Protein AF-0000000080207938 (afdb_homodimer)

pLDDT: mean 85.17, std 21.65, range [28.2, 98.81]

Organism: Vibrio parahaemolyticus (NCBI:txid670)

Nearest PDB structures (foldseek):
  7ymi-assembly1_Z  TM=8.220E-01  e=2.051E+00  Acaryochloris marina MBIC11017
  6snr-assembly1_A  TM=8.581E-01  e=3.992E+00  Staphylococcus aureus
  6s1k-assembly1_F  TM=7.436E-01  e=6.362E+00  Escherichia coli str. K-12 substr. MG1655star
  7ymi-assembly1_Z  TM=8.217E-01  e=2.051E+00  Acaryochloris marina MBIC11017
  6snr-assembly1_A  TM=8.583E-01  e=3.992E+00  Staphylococcus aureus

Structure (mmCIF, N/CA/C/O backbone):
data_AF-0000000080207938-model_v1
#
loop_
_entity.id
_entity.type
_entity.pdbx_description
1 polymer 'Uncharacterized protein'
#
loop_
_atom_site.group_PDB
_atom_site.id
_atom_site.type_symbol
_atom_site.label_atom_id
_atom_site.label_alt_id
_atom_site.label_comp_id
_atom_site.label_asym_id
_atom_site.label_entity_id
_atom_site.label_seq_id
_atom_site.pdbx_PDB_ins_code
_atom_site.Cartn_x
_atom_site.Cartn_y
_atom_site.Cartn_z
_atom_site.occupancy
_atom_site.B_iso_or_equiv
_atom_site.auth_seq_id
_atom_site.auth_comp_id
_atom_site.auth_asym_id
_atom_site.auth_atom_id
_atom_site.pdbx_PDB_model_num
ATOM 1 N N . MET A 1 1 ? -5.258 22 15.805 1 35.03 1 MET A N 1
ATOM 2 C CA . MET A 1 1 ? -3.904 21.719 15.328 1 35.03 1 MET A CA 1
ATOM 3 C C . MET A 1 1 ? -3.9 20.562 14.336 1 35.03 1 MET A C 1
ATOM 5 O O . MET A 1 1 ? -3.977 19.406 14.734 1 35.03 1 MET A O 1
ATOM 9 N N . PRO A 1 2 ? -4.734 20.422 13.102 1 45.97 2 PRO A N 1
ATOM 10 C CA . PRO A 1 2 ? -5.344 19.547 12.102 1 45.97 2 PRO A CA 1
ATOM 11 C C . PRO A 1 2 ? -4.359 18.516 11.547 1 45.97 2 PRO A C 1
ATOM 13 O O . PRO A 1 2 ? -4.734 17.375 11.297 1 45.97 2 PRO A O 1
ATOM 16 N N . ASP A 1 3 ? -2.953 18.953 11.375 1 53.31 3 ASP A N 1
ATOM 17 C CA . ASP A 1 3 ? -1.863 18.156 10.805 1 53.31 3 ASP A CA 1
ATOM 18 C C . ASP A 1 3 ? -1.517 16.969 11.703 1 53.31 3 ASP A C 1
ATOM 20 O O . ASP A 1 3 ? -1.157 15.898 11.219 1 53.31 3 ASP A O 1
ATOM 24 N N . SER A 1 4 ? -1.806 17.188 13.039 1 62.53 4 SER A N 1
ATOM 25 C CA . SER A 1 4 ? -1.464 16.172 14.023 1 62.53 4 SER A CA 1
ATOM 26 C C . SER A 1 4 ? -2.328 14.922 13.844 1 62.53 4 SER A C 1
ATOM 28 O O . SER A 1 4 ? -1.842 13.797 13.969 1 62.53 4 SER A O 1
ATOM 30 N N . ASN A 1 5 ? -3.439 15.227 13.188 1 82.25 5 ASN A N 1
ATOM 31 C CA . ASN A 1 5 ? -4.355 14.094 13.055 1 82.25 5 ASN A CA 1
ATOM 32 C C . ASN A 1 5 ? -4.008 13.234 11.844 1 82.25 5 ASN A C 1
ATOM 34 O O . ASN A 1 5 ? -4.031 12 11.93 1 82.25 5 ASN A O 1
ATOM 38 N N . LEU A 1 6 ? -3.504 13.961 10.852 1 87.44 6 LEU A N 1
ATOM 39 C CA . LEU A 1 6 ? -3.133 13.227 9.656 1 87.44 6 LEU A CA 1
ATOM 40 C C . LEU A 1 6 ? -1.903 12.359 9.906 1 87.44 6 LEU A C 1
ATOM 42 O O . LEU A 1 6 ? -1.871 11.188 9.516 1 87.44 6 LEU A O 1
ATOM 46 N N . ASN A 1 7 ? -1.016 12.906 10.633 1 88.25 7 ASN A N 1
ATOM 47 C CA . ASN A 1 7 ? 0.188 12.164 10.992 1 88.25 7 ASN A CA 1
ATOM 48 C C . ASN A 1 7 ? -0.146 10.914 11.805 1 88.25 7 ASN A C 1
ATOM 50 O O . ASN A 1 7 ? 0.381 9.828 11.531 1 88.25 7 ASN A O 1
ATOM 54 N N . ALA A 1 8 ? -0.951 11.141 12.734 1 90.12 8 ALA A N 1
ATOM 55 C CA . ALA A 1 8 ? -1.33 10.016 13.586 1 90.12 8 ALA A CA 1
ATOM 56 C C . ALA A 1 8 ? -2.059 8.938 12.789 1 90.12 8 ALA A C 1
ATOM 58 O O . ALA A 1 8 ? -1.83 7.746 12.992 1 90.12 8 ALA A O 1
ATOM 59 N N . GLU A 1 9 ? -2.871 9.305 11.898 1 93.62 9 GLU A N 1
ATOM 60 C CA . GLU A 1 9 ? -3.627 8.359 11.086 1 93.62 9 GLU A CA 1
ATOM 61 C C . GLU A 1 9 ? -2.705 7.578 10.156 1 93.62 9 GLU A C 1
ATOM 63 O O . GLU A 1 9 ? -2.9 6.379 9.945 1 93.62 9 GLU A O 1
ATOM 68 N N . ILE A 1 10 ? -1.757 8.305 9.656 1 94.81 10 ILE A N 1
ATOM 69 C CA . ILE A 1 10 ? -0.816 7.625 8.766 1 94.81 10 ILE A CA 1
ATOM 70 C C . ILE A 1 10 ? 0.038 6.648 9.57 1 94.81 10 ILE A C 1
ATOM 72 O O . ILE A 1 10 ? 0.333 5.547 9.109 1 94.81 10 ILE A O 1
ATOM 76 N N . ARG A 1 11 ? 0.378 7.004 10.727 1 95.12 11 ARG A N 1
ATOM 77 C CA . ARG A 1 11 ? 1.142 6.105 11.586 1 95.12 11 ARG A CA 1
ATOM 78 C C . ARG A 1 11 ? 0.333 4.855 11.922 1 95.12 11 ARG A C 1
ATOM 80 O O . ARG A 1 11 ? 0.87 3.746 11.938 1 95.12 11 ARG A O 1
ATOM 87 N N . LEU A 1 12 ? -0.908 5.027 12.164 1 96.5 12 LEU A N 1
ATOM 88 C CA . LEU A 1 12 ? -1.774 3.885 12.445 1 96.5 12 LEU A CA 1
ATOM 89 C C . LEU A 1 12 ? -1.899 2.988 11.219 1 96.5 12 LEU A C 1
ATOM 91 O O . LEU A 1 12 ? -1.928 1.761 11.344 1 96.5 12 LEU A O 1
ATOM 95 N N . LEU A 1 13 ? -2.018 3.596 10.078 1 97.69 13 LEU A N 1
ATOM 96 C CA . LEU A 1 13 ? -2.096 2.822 8.844 1 97.69 13 LEU A CA 1
ATOM 97 C C . LEU A 1 13 ? -0.843 1.975 8.648 1 97.69 13 LEU A C 1
ATOM 99 O O . LEU A 1 13 ? -0.929 0.817 8.234 1 97.69 13 LEU A O 1
ATOM 103 N N . ILE A 1 14 ? 0.317 2.525 8.992 1 97.94 14 ILE A N 1
ATOM 104 C CA . ILE A 1 14 ? 1.581 1.81 8.859 1 97.94 14 ILE A CA 1
ATOM 105 C C . ILE A 1 14 ? 1.586 0.597 9.789 1 97.94 14 ILE A C 1
ATOM 107 O O . ILE A 1 14 ? 2.041 -0.483 9.406 1 97.94 14 ILE A O 1
ATOM 111 N N . VAL A 1 15 ? 1.103 0.748 10.938 1 98.06 15 VAL A N 1
ATOM 112 C CA . VAL A 1 15 ? 1.013 -0.363 11.883 1 98.06 15 VAL A CA 1
ATOM 113 C C . VAL A 1 15 ? 0.092 -1.443 11.32 1 98.06 15 VAL A C 1
ATOM 115 O O . VAL A 1 15 ? 0.42 -2.633 11.359 1 98.06 15 VAL A O 1
ATOM 118 N N . GLU A 1 16 ? -1.031 -1.052 10.797 1 98.31 16 GLU A N 1
ATOM 119 C CA . GLU A 1 16 ? -1.969 -1.988 10.188 1 98.31 16 GLU A CA 1
ATOM 120 C C . GLU A 1 16 ? -1.32 -2.738 9.023 1 98.31 16 GLU A C 1
ATOM 122 O O . GLU A 1 16 ? -1.509 -3.947 8.875 1 98.31 16 GLU A O 1
ATOM 127 N N . MET A 1 17 ? -0.606 -2.021 8.219 1 98.56 17 MET A N 1
ATOM 128 C CA . MET A 1 17 ? 0.1 -2.633 7.094 1 98.56 17 MET A CA 1
ATOM 129 C C . MET A 1 17 ? 1.082 -3.693 7.582 1 98.56 17 MET A C 1
ATOM 131 O O . MET A 1 17 ? 1.176 -4.773 7 1 98.56 17 MET A O 1
ATOM 135 N N . ASN A 1 18 ? 1.814 -3.428 8.617 1 98.25 18 ASN A N 1
ATOM 136 C CA . ASN A 1 18 ? 2.752 -4.395 9.18 1 98.25 18 ASN A CA 1
ATOM 137 C C . ASN A 1 18 ? 2.033 -5.641 9.688 1 98.25 18 ASN A C 1
ATOM 139 O O . ASN A 1 18 ? 2.494 -6.762 9.469 1 98.25 18 ASN A O 1
ATOM 143 N N . ASP A 1 19 ? 0.982 -5.398 10.367 1 98.31 19 ASP A N 1
ATOM 144 C CA . ASP A 1 19 ? 0.205 -6.523 10.883 1 98.31 19 ASP A CA 1
ATOM 145 C C . ASP A 1 19 ? -0.319 -7.395 9.742 1 98.31 19 ASP A C 1
ATOM 147 O O . ASP A 1 19 ? -0.322 -8.625 9.844 1 98.31 19 ASP A O 1
ATOM 151 N N . GLU A 1 20 ? -0.783 -6.754 8.688 1 98.62 20 GLU A N 1
ATOM 152 C CA . GLU A 1 20 ? -1.307 -7.496 7.543 1 98.62 20 GLU A CA 1
ATOM 153 C C . GLU A 1 20 ? -0.212 -8.312 6.871 1 98.62 20 GLU A C 1
ATOM 155 O O . GLU A 1 20 ? -0.453 -9.445 6.438 1 98.62 20 GLU A O 1
ATOM 160 N N . VAL A 1 21 ? 0.954 -7.754 6.809 1 98.62 21 VAL A N 1
ATOM 161 C CA . VAL A 1 21 ? 2.074 -8.477 6.215 1 98.62 21 VAL A CA 1
ATOM 162 C C . VAL A 1 21 ? 2.326 -9.766 6.988 1 98.62 21 VAL A C 1
ATOM 164 O O . VAL A 1 21 ? 2.488 -10.836 6.395 1 98.62 21 VAL A O 1
ATOM 167 N N . GLU A 1 22 ? 2.324 -9.719 8.266 1 98.38 22 GLU A N 1
ATOM 168 C CA . GLU A 1 22 ? 2.537 -10.906 9.086 1 98.38 22 GLU A CA 1
ATOM 169 C C . GLU A 1 22 ? 1.42 -11.922 8.891 1 98.38 22 GLU A C 1
ATOM 171 O O . GLU A 1 22 ? 1.677 -13.125 8.797 1 98.38 22 GLU A O 1
ATOM 176 N N . HIS A 1 23 ? 0.234 -11.406 8.82 1 98.56 23 HIS A N 1
ATOM 177 C CA . HIS A 1 23 ? -0.912 -12.273 8.586 1 98.56 23 HIS A CA 1
ATOM 178 C C . HIS A 1 23 ? -0.798 -12.984 7.246 1 98.56 23 HIS A C 1
ATOM 180 O O . HIS A 1 23 ? -1.042 -14.195 7.156 1 98.56 23 HIS A O 1
ATOM 186 N N . LEU A 1 24 ? -0.353 -12.312 6.258 1 98.56 24 LEU A N 1
ATOM 187 C CA . LEU A 1 24 ? -0.265 -12.867 4.91 1 98.56 24 LEU A CA 1
ATOM 188 C C . LEU A 1 24 ? 0.883 -13.859 4.805 1 98.56 24 LEU A C 1
ATOM 190 O O . LEU A 1 24 ? 0.785 -14.852 4.074 1 98.56 24 LEU A O 1
ATOM 194 N N . LYS A 1 25 ? 1.94 -13.609 5.492 1 98.38 25 LYS A N 1
ATOM 195 C CA . LYS A 1 25 ? 3.023 -14.594 5.547 1 98.38 25 LYS A CA 1
ATOM 196 C C . LYS A 1 25 ? 2.535 -15.922 6.109 1 98.38 25 LYS A C 1
ATOM 198 O O . LYS A 1 25 ? 2.869 -16.984 5.582 1 98.38 25 LYS A O 1
ATOM 203 N N . ASP A 1 26 ? 1.762 -15.82 7.133 1 98.25 26 ASP A N 1
ATOM 204 C CA . ASP A 1 26 ? 1.188 -17.016 7.742 1 98.25 26 ASP A CA 1
ATOM 205 C C . ASP A 1 26 ? 0.272 -17.75 6.762 1 98.25 26 ASP A C 1
ATOM 207 O O . ASP A 1 26 ? 0.313 -18.984 6.66 1 98.25 26 ASP A O 1
ATOM 211 N N . ARG A 1 27 ? -0.481 -16.984 6.043 1 97.88 27 ARG A N 1
ATOM 212 C CA . ARG A 1 27 ? -1.398 -17.578 5.074 1 97.88 27 ARG A CA 1
ATOM 213 C C . ARG A 1 27 ? -0.637 -18.25 3.938 1 97.88 27 ARG A C 1
ATOM 215 O O . ARG A 1 27 ? -1.032 -19.312 3.465 1 97.88 27 ARG A O 1
ATOM 222 N N . ALA A 1 28 ? 0.392 -17.641 3.525 1 97.81 28 ALA A N 1
ATOM 223 C CA . ALA A 1 28 ? 1.209 -18.203 2.453 1 97.81 28 ALA A CA 1
ATOM 224 C C . ALA A 1 28 ? 1.778 -19.562 2.854 1 97.81 28 ALA A C 1
ATOM 226 O O . ALA A 1 28 ? 1.895 -20.469 2.021 1 97.81 28 ALA A O 1
ATOM 227 N N . LEU A 1 29 ? 2.121 -19.719 4.105 1 97.81 29 LEU A N 1
ATOM 228 C CA . LEU A 1 29 ? 2.656 -20.969 4.629 1 97.81 29 LEU A CA 1
ATOM 229 C C . LEU A 1 29 ? 1.565 -22.031 4.711 1 97.81 29 LEU A C 1
ATOM 231 O O . LEU A 1 29 ? 1.815 -23.203 4.434 1 97.81 29 LEU A O 1
ATOM 235 N N . LYS A 1 30 ? 0.416 -21.656 5.043 1 97.69 30 LYS A N 1
ATOM 236 C CA . LYS A 1 30 ? -0.697 -22.578 5.273 1 97.69 30 LYS A CA 1
ATOM 237 C C . LYS A 1 30 ? -1.361 -22.969 3.959 1 97.69 30 LYS A C 1
ATOM 239 O O . LYS A 1 30 ? -2.012 -24.016 3.877 1 97.69 30 LYS A O 1
ATOM 244 N N . GLU A 1 31 ? -1.273 -22.078 2.918 1 97.56 31 GLU A N 1
ATOM 245 C CA . GLU A 1 31 ? -1.869 -22.328 1.608 1 97.56 31 GLU A CA 1
ATOM 246 C C . GLU A 1 31 ? -0.841 -22.156 0.493 1 97.56 31 GLU A C 1
ATOM 248 O O . GLU A 1 31 ? -0.935 -21.219 -0.308 1 97.56 31 GLU A O 1
ATOM 253 N N . PRO A 1 32 ? -0.002 -23.156 0.287 1 96.31 32 PRO A N 1
ATOM 254 C CA . PRO A 1 32 ? 1.123 -23.031 -0.642 1 96.31 32 PRO A CA 1
ATOM 255 C C . PRO A 1 32 ? 0.674 -22.828 -2.088 1 96.31 32 PRO A C 1
ATOM 257 O O . PRO A 1 32 ? 1.379 -22.203 -2.877 1 96.31 32 PRO A O 1
ATOM 260 N N . GLU A 1 33 ? -0.472 -23.359 -2.451 1 96.12 33 GLU A N 1
ATOM 261 C CA . GLU A 1 33 ? -0.965 -23.219 -3.818 1 96.12 33 GLU A CA 1
ATOM 262 C C . GLU A 1 33 ? -1.304 -21.766 -4.145 1 96.12 33 GLU A C 1
ATOM 264 O O . GLU A 1 33 ? -1.406 -21.406 -5.312 1 96.12 33 GLU A O 1
ATOM 269 N N . LYS A 1 34 ? -1.408 -20.922 -3.059 1 97 34 LYS A N 1
ATOM 270 C CA . LYS A 1 34 ? -1.725 -19.516 -3.248 1 97 34 LYS A CA 1
ATOM 271 C C . LYS A 1 34 ? -0.552 -18.625 -2.836 1 97 34 LYS A C 1
ATOM 273 O O . LYS A 1 34 ? -0.695 -17.406 -2.73 1 97 34 LYS A O 1
ATOM 278 N N . SER A 1 35 ? 0.508 -19.219 -2.631 1 97.31 35 SER A N 1
ATOM 279 C CA . SER A 1 35 ? 1.65 -18.531 -2.047 1 97.31 35 SER A CA 1
ATOM 280 C C . SER A 1 35 ? 2.137 -17.406 -2.957 1 97.31 35 SER A C 1
ATOM 282 O O . SER A 1 35 ? 2.518 -16.328 -2.482 1 97.31 35 SER A O 1
ATOM 284 N N . GLU A 1 36 ? 2.084 -17.609 -4.223 1 97.12 36 GLU A N 1
ATOM 285 C CA . GLU A 1 36 ? 2.521 -16.578 -5.156 1 97.12 36 GLU A CA 1
ATOM 286 C C . GLU A 1 36 ? 1.653 -15.328 -5.043 1 97.12 36 GLU A C 1
ATOM 288 O O . GLU A 1 36 ? 2.164 -14.203 -5.066 1 97.12 36 GLU A O 1
ATOM 293 N N . HIS A 1 37 ? 0.391 -15.539 -4.855 1 98.31 37 HIS A N 1
ATOM 294 C CA . HIS A 1 37 ? -0.533 -14.43 -4.684 1 98.31 37 HIS A CA 1
ATOM 295 C C . HIS A 1 37 ? -0.249 -13.672 -3.389 1 98.31 37 HIS A C 1
ATOM 297 O O . HIS A 1 37 ? -0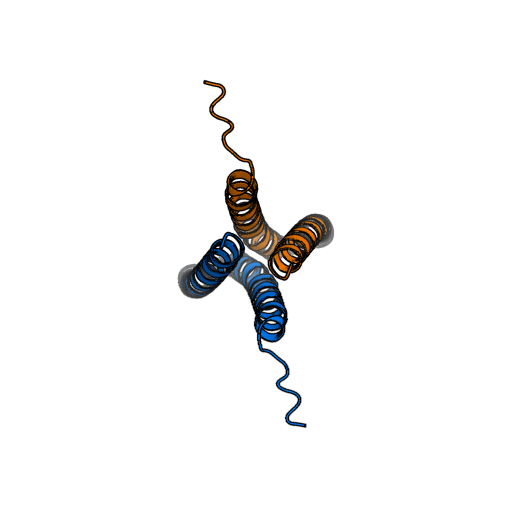.143 -12.438 -3.395 1 98.31 37 HIS A O 1
ATOM 303 N N . TYR A 1 38 ? -0.071 -14.359 -2.344 1 98.44 38 TYR A N 1
ATOM 304 C CA . TYR A 1 38 ? 0.174 -13.734 -1.05 1 98.44 38 TYR A CA 1
ATOM 305 C C . TYR A 1 38 ? 1.5 -12.984 -1.051 1 98.44 38 TYR A C 1
ATOM 307 O O . TYR A 1 38 ? 1.598 -11.883 -0.499 1 98.44 38 TYR A O 1
ATOM 315 N N . ASN A 1 39 ? 2.463 -13.594 -1.688 1 98.19 39 ASN A N 1
ATOM 316 C CA . ASN A 1 39 ? 3.766 -12.945 -1.767 1 98.19 39 ASN A CA 1
ATOM 317 C C . ASN A 1 39 ? 3.701 -11.648 -2.572 1 98.19 39 ASN A C 1
ATOM 319 O O . ASN A 1 39 ? 4.34 -10.656 -2.217 1 98.19 39 ASN A O 1
ATOM 323 N N . GLY A 1 40 ? 2.957 -11.672 -3.646 1 98.5 40 GLY A N 1
ATOM 324 C CA . GLY A 1 40 ? 2.707 -10.43 -4.359 1 98.5 40 GLY A CA 1
ATOM 325 C C . GLY A 1 40 ? 2.035 -9.375 -3.5 1 98.5 40 GLY A C 1
ATOM 326 O O . GLY A 1 40 ? 2.48 -8.227 -3.457 1 98.5 40 GLY A O 1
ATOM 327 N N . TYR A 1 41 ? 1.02 -9.781 -2.787 1 98.75 41 TYR A N 1
ATOM 328 C CA . TYR A 1 41 ? 0.274 -8.891 -1.909 1 98.75 41 TYR A CA 1
ATOM 329 C C . TYR A 1 41 ? 1.191 -8.25 -0.873 1 98.75 41 TYR A C 1
ATOM 331 O O . TYR A 1 41 ? 1.17 -7.031 -0.68 1 98.75 41 TYR A O 1
ATOM 339 N N . ILE A 1 42 ? 2.014 -9.055 -0.309 1 98.75 42 ILE A N 1
ATOM 340 C CA . ILE A 1 42 ? 2.992 -8.617 0.681 1 98.75 42 ILE A CA 1
ATOM 341 C C . ILE A 1 42 ? 3.943 -7.602 0.051 1 98.75 42 ILE A C 1
ATOM 343 O O . ILE A 1 42 ? 4.262 -6.578 0.66 1 98.75 42 ILE A O 1
ATOM 347 N N . GLY A 1 43 ? 4.363 -7.941 -1.158 1 98.44 43 GLY A N 1
ATOM 348 C CA . GLY A 1 43 ? 5.242 -7.023 -1.865 1 98.44 43 GLY A CA 1
ATOM 349 C C . GLY A 1 43 ? 4.641 -5.648 -2.062 1 98.44 43 GLY A C 1
ATOM 350 O O . GLY A 1 43 ? 5.297 -4.633 -1.812 1 98.44 43 GLY A O 1
ATOM 351 N N . GLY A 1 44 ? 3.391 -5.609 -2.479 1 98.44 44 GLY A N 1
ATOM 352 C CA . GLY A 1 44 ? 2.707 -4.34 -2.66 1 98.44 44 GLY A CA 1
ATOM 353 C C . GLY A 1 44 ? 2.566 -3.549 -1.375 1 98.44 44 GLY A C 1
ATOM 354 O O . GLY A 1 44 ? 2.834 -2.346 -1.347 1 98.44 44 GLY A O 1
ATOM 355 N N . ILE A 1 45 ? 2.221 -4.211 -0.337 1 98.62 45 ILE A N 1
ATOM 356 C CA . ILE A 1 45 ? 2.047 -3.557 0.955 1 98.62 45 ILE A CA 1
ATOM 357 C C . ILE A 1 45 ? 3.391 -3.023 1.449 1 98.62 45 ILE A C 1
ATOM 359 O O . ILE A 1 45 ? 3.49 -1.868 1.87 1 98.62 45 ILE A O 1
ATOM 363 N N . THR A 1 46 ? 4.449 -3.803 1.359 1 98.56 46 THR A N 1
ATOM 364 C CA . THR A 1 46 ? 5.754 -3.469 1.915 1 98.56 46 THR A CA 1
ATOM 365 C C . THR A 1 46 ? 6.359 -2.271 1.187 1 98.56 46 THR A C 1
ATOM 367 O O . THR A 1 46 ? 6.941 -1.385 1.815 1 98.56 46 THR A O 1
ATOM 370 N N . GLU A 1 47 ? 6.23 -2.266 -0.063 1 98.25 47 GLU A N 1
ATOM 371 C CA . GLU A 1 47 ? 6.777 -1.169 -0.858 1 98.25 47 GLU A CA 1
ATOM 372 C C . GLU A 1 47 ? 6.195 0.172 -0.418 1 98.25 47 GLU A C 1
ATOM 374 O O . GLU A 1 47 ? 6.938 1.121 -0.158 1 98.25 47 GLU A O 1
ATOM 379 N N . TYR A 1 48 ? 4.949 0.187 -0.24 1 98.31 48 TYR A N 1
ATOM 380 C CA . TYR A 1 48 ? 4.348 1.495 -0.006 1 98.31 48 TYR A CA 1
ATOM 381 C C . TYR A 1 48 ? 4.301 1.815 1.482 1 98.31 48 TYR A C 1
ATOM 383 O O . TYR A 1 48 ? 4.195 2.982 1.87 1 98.31 48 TYR A O 1
ATOM 391 N N . ARG A 1 49 ? 4.352 0.794 2.342 1 98.25 49 ARG A N 1
ATOM 392 C CA . ARG A 1 49 ? 4.598 1.045 3.76 1 98.25 49 ARG A CA 1
ATOM 393 C C . ARG A 1 49 ? 5.91 1.796 3.963 1 98.25 49 ARG A C 1
ATOM 395 O O . ARG A 1 49 ? 5.957 2.781 4.703 1 98.25 49 ARG A O 1
ATOM 402 N N . THR A 1 50 ? 6.961 1.345 3.262 1 98.06 50 THR A N 1
ATOM 403 C CA . THR A 1 50 ? 8.281 1.947 3.355 1 98.06 50 TH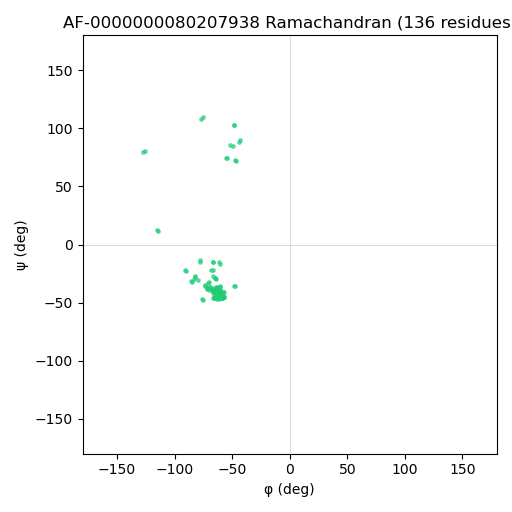R A CA 1
ATOM 404 C C . THR A 1 50 ? 8.258 3.395 2.871 1 98.06 50 THR A C 1
ATOM 406 O O . THR A 1 50 ? 8.852 4.273 3.494 1 98.06 50 THR A O 1
ATOM 409 N N . LYS A 1 51 ? 7.555 3.633 1.805 1 97.31 51 LYS A N 1
ATOM 410 C CA . LYS A 1 51 ? 7.465 4.988 1.269 1 97.31 51 LYS A CA 1
ATOM 411 C C . LYS A 1 51 ? 6.723 5.91 2.229 1 97.31 51 LYS A C 1
ATOM 413 O O . LYS A 1 51 ? 7.102 7.07 2.402 1 97.31 51 LYS A O 1
ATOM 418 N N . LEU A 1 52 ? 5.652 5.371 2.842 1 97 52 LEU A N 1
ATOM 419 C CA . LEU A 1 52 ? 4.918 6.152 3.832 1 97 52 LEU A CA 1
ATOM 420 C C . LEU A 1 52 ? 5.809 6.5 5.02 1 97 52 LEU A C 1
ATOM 422 O O . LEU A 1 52 ? 5.777 7.625 5.52 1 97 52 LEU A O 1
ATOM 426 N N . GLU A 1 53 ? 6.617 5.562 5.48 1 96.12 53 GLU A N 1
ATOM 427 C CA . GLU A 1 53 ? 7.539 5.789 6.586 1 96.12 53 GLU A CA 1
ATOM 428 C C . GLU A 1 53 ? 8.547 6.887 6.254 1 96.12 53 GLU A C 1
ATOM 430 O O . GLU A 1 53 ? 8.844 7.734 7.098 1 96.12 53 GLU A O 1
ATOM 435 N N . LEU A 1 54 ? 9.023 6.828 5.059 1 94.94 54 LEU A N 1
ATOM 436 C CA . LEU A 1 54 ? 9.984 7.828 4.613 1 94.94 54 LEU A CA 1
ATOM 437 C C . LEU A 1 54 ? 9.352 9.219 4.57 1 94.94 54 LEU A C 1
ATOM 439 O O . LEU A 1 54 ? 9.984 10.203 4.949 1 94.94 54 LEU A O 1
ATOM 443 N N . ILE A 1 55 ? 8.141 9.305 4.145 1 93.62 55 ILE A N 1
ATOM 444 C CA . ILE A 1 55 ? 7.414 10.57 4.074 1 93.62 55 ILE A CA 1
ATOM 445 C C . ILE A 1 55 ? 7.254 11.156 5.477 1 93.62 55 ILE A C 1
ATOM 447 O O . ILE A 1 55 ? 7.465 12.352 5.688 1 93.62 55 ILE A O 1
ATOM 451 N N . LEU A 1 56 ? 6.891 10.383 6.426 1 91.5 56 LEU A N 1
ATOM 452 C CA . LEU A 1 56 ? 6.699 10.836 7.801 1 91.5 56 LEU A CA 1
ATOM 453 C C . LEU A 1 56 ? 8.016 11.312 8.398 1 91.5 56 LEU A C 1
ATOM 455 O O . LEU A 1 56 ? 8.039 12.297 9.148 1 91.5 56 LEU A O 1
ATOM 459 N N . GLU A 1 57 ? 9.055 10.562 8.156 1 89.69 57 GLU A N 1
ATOM 460 C CA . GLU A 1 57 ? 10.375 10.93 8.656 1 89.69 57 GLU A CA 1
ATOM 461 C C . GLU A 1 57 ? 10.797 12.312 8.156 1 89.69 57 GLU A C 1
ATOM 463 O O . GLU A 1 57 ? 11.367 13.102 8.906 1 89.69 57 GLU A O 1
ATOM 468 N N . LYS A 1 58 ? 10.508 12.547 6.957 1 85.12 58 LYS A N 1
ATOM 469 C CA . LYS A 1 58 ? 10.852 13.828 6.348 1 85.12 58 LYS A CA 1
ATOM 470 C C . LYS A 1 58 ? 9.984 14.953 6.91 1 85.12 58 LYS A C 1
ATOM 472 O O . LYS A 1 58 ? 10.438 16.094 7.02 1 85.12 58 LYS A O 1
ATOM 477 N N . SER A 1 59 ? 8.758 14.641 7.25 1 78.19 59 SER A N 1
ATOM 478 C CA . SER A 1 59 ? 7.832 15.641 7.762 1 78.19 59 SER A CA 1
ATOM 479 C C . SER A 1 59 ? 8.148 16 9.211 1 78.19 59 SER A C 1
ATOM 481 O O . SER A 1 59 ? 7.895 17.125 9.648 1 78.19 59 SER A O 1
ATOM 483 N N . GLY A 1 60 ? 8.352 14.992 10.031 1 66.75 60 GLY A N 1
ATOM 484 C CA . GLY A 1 60 ? 8.742 15.25 11.414 1 66.75 60 GLY A CA 1
ATOM 485 C C . GLY A 1 60 ? 10.055 16 11.531 1 66.75 60 GLY A C 1
ATOM 486 O O . GLY A 1 60 ? 10.258 16.766 12.477 1 66.75 60 GLY A O 1
ATOM 487 N N 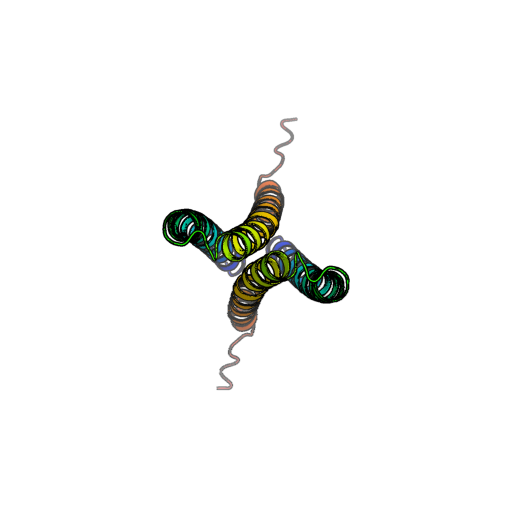. ASN A 1 61 ? 10.953 15.617 10.75 1 56.97 61 ASN A N 1
ATOM 488 C CA . ASN A 1 61 ? 12.227 16.328 10.812 1 56.97 61 ASN A CA 1
ATOM 489 C C . ASN A 1 61 ? 12.055 17.812 10.453 1 56.97 61 ASN A C 1
ATOM 491 O O . ASN A 1 61 ? 12.859 18.641 10.867 1 56.97 61 ASN A O 1
ATOM 495 N N . ARG A 1 62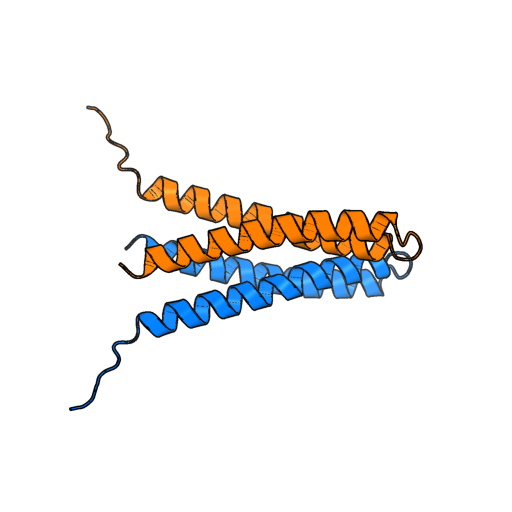 ? 11 18.125 9.898 1 51.41 62 ARG A N 1
ATOM 496 C CA . ARG A 1 62 ? 10.852 19.547 9.609 1 51.41 62 ARG A CA 1
ATOM 497 C C . ARG A 1 62 ? 10.352 20.312 10.828 1 51.41 62 ARG A C 1
ATOM 499 O O . ARG A 1 62 ? 10.578 21.516 10.953 1 51.41 62 ARG A O 1
ATOM 506 N N . ASP A 1 63 ? 9.602 19.672 11.648 1 45.22 63 ASP A N 1
ATOM 507 C CA . ASP A 1 63 ? 9.18 20.438 12.82 1 45.22 63 ASP A CA 1
ATOM 508 C C . ASP A 1 63 ? 10.305 20.531 13.844 1 45.22 63 ASP A C 1
ATOM 510 O O . ASP A 1 63 ? 10.141 21.141 14.906 1 45.22 63 ASP A O 1
ATOM 514 N N . ARG A 1 64 ? 11.312 19.875 13.852 1 47.03 64 ARG A N 1
ATOM 515 C CA . ARG A 1 64 ? 12.344 20.141 14.844 1 47.03 64 ARG A CA 1
ATOM 516 C C . ARG A 1 64 ? 13.117 21.406 14.5 1 47.03 64 ARG A C 1
ATOM 518 O O . ARG A 1 64 ? 13.641 21.547 13.391 1 47.03 64 ARG A O 1
ATOM 525 N N . PRO A 1 65 ? 12.875 22.484 15.344 1 41.44 65 PRO A N 1
ATOM 526 C CA . PRO A 1 65 ? 13.664 23.703 15.188 1 41.44 65 PRO A CA 1
ATOM 527 C C . PRO A 1 65 ? 15.164 23.438 15.094 1 41.44 65 PRO A C 1
ATOM 529 O O . PRO A 1 65 ? 15.688 22.578 15.789 1 41.44 65 PRO A O 1
ATOM 532 N N . VAL A 1 66 ? 15.742 23.5 13.867 1 40.47 66 VAL A N 1
ATOM 533 C CA . VAL A 1 66 ? 17.203 23.594 13.82 1 40.47 66 VAL A CA 1
ATOM 534 C C . VAL A 1 66 ? 17.688 24.641 14.805 1 40.47 66 VAL A C 1
ATOM 536 O O . VAL A 1 66 ? 17.406 25.844 14.633 1 40.47 66 VAL A O 1
ATOM 539 N N . THR A 1 67 ? 17.578 24.266 16.078 1 35.81 67 THR A N 1
ATOM 540 C CA . THR A 1 67 ? 18.297 25.188 16.953 1 35.81 67 THR A CA 1
ATOM 541 C C . THR A 1 67 ? 19.719 25.422 16.438 1 35.81 67 THR A C 1
ATOM 543 O O . THR A 1 67 ? 20.5 24.484 16.312 1 35.81 67 THR A O 1
ATOM 546 N N . ILE A 1 68 ? 19.844 26.344 15.531 1 36.84 68 ILE A N 1
ATOM 547 C CA . ILE A 1 68 ? 21.203 26.844 15.281 1 36.84 68 ILE A CA 1
ATOM 548 C C . ILE A 1 68 ? 21.812 27.344 16.594 1 36.84 68 ILE A C 1
ATOM 550 O O . ILE A 1 68 ? 21.312 28.297 17.188 1 36.84 68 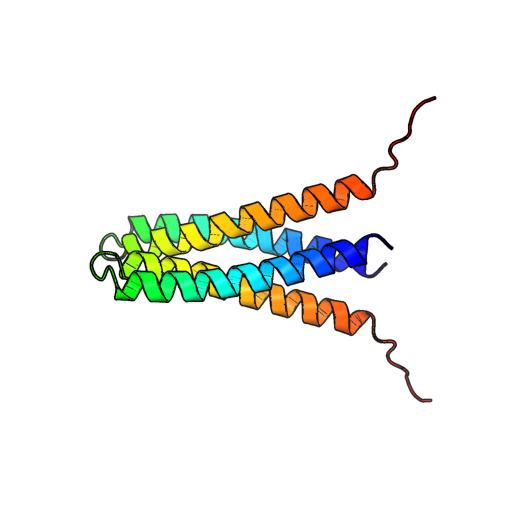ILE A O 1
ATOM 554 N N . ASP A 1 69 ? 22.203 26.438 17.453 1 34.28 69 ASP A N 1
ATOM 555 C CA . ASP A 1 69 ? 23.062 26.984 18.5 1 34.28 69 ASP A CA 1
ATOM 556 C C . ASP A 1 69 ? 24.078 27.953 17.906 1 34.28 69 ASP A C 1
ATOM 558 O O . ASP A 1 69 ? 24.875 27.578 17.047 1 34.28 69 ASP A O 1
ATOM 562 N N . GLN A 1 70 ? 23.672 29.297 17.844 1 28.2 70 GLN A N 1
ATOM 563 C CA . GLN A 1 70 ? 24.688 30.344 17.75 1 28.2 70 GLN A CA 1
ATOM 564 C C . GLN A 1 70 ? 25.703 30.219 18.875 1 28.2 70 GLN A C 1
ATOM 566 O O . GLN A 1 70 ? 25.344 30 20.031 1 28.2 70 GLN A O 1
ATOM 571 N N . MET B 1 1 ? 3.766 26.453 7.008 1 34.66 1 MET B N 1
ATOM 572 C CA . MET B 1 1 ? 2.508 25.781 7.348 1 34.66 1 MET B CA 1
ATOM 573 C C . MET B 1 1 ? 2.6 24.281 7.117 1 34.66 1 MET B C 1
ATOM 575 O O . MET B 1 1 ? 2.67 23.828 5.973 1 34.66 1 MET B O 1
ATOM 579 N N . PRO B 1 2 ? 3.479 23.312 7.793 1 45.84 2 PRO B N 1
ATOM 580 C CA . PRO B 1 2 ? 4.176 22.031 7.727 1 45.84 2 PRO B CA 1
ATOM 581 C C . PRO B 1 2 ? 3.273 20.891 7.254 1 45.84 2 PRO B C 1
ATOM 583 O O . PRO B 1 2 ? 3.725 20 6.531 1 45.84 2 PRO B O 1
ATOM 586 N N . ASP B 1 3 ? 1.849 20.922 7.695 1 52.78 3 ASP B N 1
ATOM 587 C CA . ASP B 1 3 ? 0.822 19.922 7.41 1 52.78 3 ASP B CA 1
ATOM 588 C C . ASP B 1 3 ? 0.524 19.859 5.914 1 52.78 3 ASP B C 1
ATOM 590 O O . ASP B 1 3 ? 0.234 18.781 5.383 1 52.78 3 ASP B O 1
ATOM 594 N N . SER B 1 4 ? 0.724 21.047 5.246 1 61.53 4 SER B N 1
ATOM 595 C CA . SER B 1 4 ? 0.413 21.156 3.826 1 61.53 4 SER B CA 1
ATOM 596 C C . SER B 1 4 ? 1.347 20.281 2.992 1 61.53 4 SER B C 1
ATOM 598 O O . SER B 1 4 ? 0.91 19.625 2.047 1 61.53 4 SER B O 1
ATOM 600 N N . ASN B 1 5 ? 2.455 20.016 3.66 1 82.5 5 ASN B N 1
ATOM 601 C CA . ASN B 1 5 ? 3.434 19.266 2.883 1 82.5 5 ASN B CA 1
ATOM 602 C C . ASN B 1 5 ? 3.178 17.75 2.959 1 82.5 5 ASN B C 1
ATOM 604 O O . ASN B 1 5 ? 3.275 17.047 1.951 1 82.5 5 ASN B O 1
ATOM 608 N N . LEU B 1 6 ? 2.635 17.422 4.137 1 87.31 6 LEU B N 1
ATOM 609 C CA . LEU B 1 6 ? 2.352 15.992 4.301 1 87.31 6 LEU B CA 1
ATOM 610 C C . LEU B 1 6 ? 1.173 15.57 3.428 1 87.31 6 LEU B C 1
ATOM 612 O O . LEU B 1 6 ? 1.227 14.539 2.764 1 87.31 6 LEU B O 1
ATOM 616 N N . ASN B 1 7 ? 0.237 16.438 3.355 1 88.19 7 ASN B N 1
ATOM 617 C CA . ASN B 1 7 ? -0.926 16.172 2.514 1 88.19 7 ASN B CA 1
ATOM 618 C C . ASN B 1 7 ? -0.536 16.047 1.044 1 88.19 7 ASN B C 1
ATOM 620 O O . ASN B 1 7 ? -0.985 15.125 0.358 1 88.19 7 ASN B O 1
ATOM 624 N N . ALA B 1 8 ? 0.226 16.953 0.666 1 90 8 ALA B N 1
ATOM 625 C CA . ALA B 1 8 ? 0.651 16.938 -0.731 1 90 8 ALA B CA 1
ATOM 626 C C . ALA B 1 8 ? 1.476 15.688 -1.042 1 90 8 ALA B C 1
ATOM 628 O O . ALA B 1 8 ? 1.324 15.086 -2.107 1 90 8 ALA B O 1
ATOM 629 N N . GLU B 1 9 ? 2.281 15.281 -0.172 1 93.56 9 GLU B N 1
ATOM 630 C CA . GLU B 1 9 ? 3.123 14.109 -0.367 1 93.56 9 GLU B CA 1
ATOM 631 C C . GLU B 1 9 ? 2.287 12.836 -0.42 1 93.56 9 GLU B C 1
ATOM 633 O O . GLU B 1 9 ? 2.566 11.938 -1.215 1 93.56 9 GLU B O 1
ATOM 638 N N . ILE B 1 10 ? 1.304 12.836 0.427 1 94.88 10 ILE B N 1
ATOM 639 C CA . ILE B 1 10 ? 0.438 11.656 0.425 1 94.88 10 ILE B CA 1
ATOM 640 C C . ILE B 1 10 ? -0.373 11.617 -0.868 1 94.88 10 ILE B C 1
ATOM 642 O O . ILE B 1 10 ? -0.581 10.547 -1.443 1 94.88 10 ILE B O 1
ATOM 646 N N . ARG B 1 11 ? -0.767 12.719 -1.332 1 95.12 11 ARG B N 1
ATOM 647 C CA . ARG B 1 11 ? -1.494 12.773 -2.596 1 95.12 11 ARG B CA 1
ATOM 648 C C . ARG B 1 11 ? -0.616 12.305 -3.752 1 95.12 11 ARG B C 1
ATOM 650 O O . ARG B 1 11 ? -1.078 11.586 -4.637 1 95.12 11 ARG B O 1
ATOM 657 N N . LEU B 1 12 ? 0.617 12.688 -3.734 1 96.38 12 LEU B N 1
ATOM 658 C CA . LEU B 1 12 ? 1.549 12.242 -4.766 1 96.38 12 LEU B CA 1
ATOM 659 C C . LEU B 1 12 ? 1.769 10.734 -4.688 1 96.38 12 LEU B C 1
ATOM 661 O O . LEU B 1 12 ? 1.865 10.062 -5.715 1 96.38 12 LEU B O 1
ATOM 665 N N . LEU B 1 13 ? 1.875 10.234 -3.484 1 97.69 13 LEU B N 1
ATOM 666 C CA . LEU B 1 13 ? 2.041 8.797 -3.303 1 97.69 13 LEU B CA 1
ATOM 667 C C . LEU B 1 13 ? 0.851 8.039 -3.879 1 97.69 13 LEU B C 1
ATOM 669 O O . LEU B 1 13 ? 1.023 6.992 -4.512 1 97.69 13 LEU B O 1
ATOM 673 N N . ILE B 1 14 ? -0.349 8.57 -3.705 1 98 14 ILE B N 1
ATOM 674 C CA . ILE B 1 14 ? -1.559 7.938 -4.219 1 98 14 ILE B CA 1
ATOM 675 C C . ILE B 1 14 ? -1.513 7.895 -5.742 1 98 14 ILE B C 1
ATOM 677 O O . ILE B 1 14 ? -1.881 6.891 -6.355 1 98 14 ILE B O 1
ATOM 681 N N . VAL B 1 15 ? -1.077 8.922 -6.332 1 98.06 15 VAL B N 1
ATOM 682 C CA . VAL B 1 15 ? -0.944 8.961 -7.785 1 98.06 15 VAL B CA 1
ATOM 683 C C . VAL B 1 15 ? 0.061 7.902 -8.242 1 98.06 15 VAL B C 1
ATOM 685 O O . VAL B 1 15 ? -0.192 7.168 -9.195 1 98.06 15 VAL B O 1
ATOM 688 N N . GLU B 1 16 ? 1.169 7.809 -7.574 1 98.38 16 GLU B N 1
ATOM 689 C CA . GLU B 1 16 ? 2.184 6.805 -7.883 1 98.38 16 GLU B CA 1
ATOM 690 C C . GLU B 1 16 ? 1.62 5.391 -7.754 1 98.38 16 GLU B C 1
ATOM 692 O O . GLU B 1 16 ? 1.894 4.531 -8.594 1 98.38 16 GLU B O 1
ATOM 697 N N . MET B 1 17 ? 0.879 5.164 -6.715 1 98.56 17 MET B N 1
ATOM 698 C CA . MET B 1 17 ? 0.25 3.863 -6.504 1 98.56 17 MET B CA 1
ATOM 699 C C . MET B 1 17 ? -0.675 3.514 -7.664 1 98.56 17 MET B C 1
ATOM 701 O O . MET B 1 17 ? -0.682 2.375 -8.133 1 98.56 17 MET B O 1
ATOM 705 N N . ASN B 1 18 ? -1.441 4.445 -8.141 1 98.25 18 ASN B N 1
ATOM 706 C CA . ASN B 1 18 ? -2.332 4.215 -9.273 1 98.25 18 ASN B CA 1
ATOM 707 C C . ASN B 1 18 ? -1.551 3.875 -10.539 1 98.25 18 ASN B C 1
ATOM 709 O O . ASN B 1 18 ? -1.932 2.969 -11.281 1 98.25 18 ASN B O 1
ATOM 713 N N . ASP B 1 19 ? -0.549 4.621 -10.75 1 98.31 19 ASP B N 1
ATOM 714 C CA . ASP B 1 19 ? 0.283 4.363 -11.922 1 98.31 19 ASP B CA 1
ATOM 715 C C . ASP B 1 19 ? 0.899 2.969 -11.859 1 98.31 19 ASP B C 1
ATOM 717 O O . ASP B 1 19 ? 0.976 2.277 -12.883 1 98.31 19 ASP B O 1
ATOM 721 N N . GLU B 1 20 ? 1.345 2.582 -10.688 1 98.62 20 GLU B N 1
ATOM 722 C CA . GLU B 1 20 ? 1.952 1.264 -10.531 1 98.62 20 GLU B CA 1
ATOM 723 C C . GLU B 1 20 ? 0.934 0.153 -10.766 1 98.62 20 GLU B C 1
ATOM 725 O O . GLU B 1 20 ? 1.259 -0.876 -11.367 1 98.62 20 GLU B O 1
ATOM 730 N N . VAL B 1 21 ? -0.251 0.376 -10.336 1 98.62 21 VAL B N 1
ATOM 731 C CA . VAL B 1 21 ? -1.304 -0.611 -10.562 1 98.62 21 VAL B CA 1
ATOM 732 C C . VAL B 1 21 ? -1.496 -0.834 -12.055 1 98.62 21 VAL B C 1
ATOM 734 O O . VAL B 1 21 ? -1.574 -1.977 -12.516 1 98.62 21 VAL B O 1
ATOM 737 N N . GLU B 1 22 ? -1.543 0.194 -12.805 1 98.44 22 GLU B N 1
ATOM 738 C CA . GLU B 1 22 ? -1.707 0.076 -14.25 1 98.44 22 GLU B CA 1
ATOM 739 C C . GLU B 1 22 ? -0.521 -0.647 -14.883 1 98.44 22 GLU B C 1
ATOM 741 O O . GLU B 1 22 ? -0.7 -1.487 -15.766 1 98.44 22 GLU B O 1
ATOM 746 N N . HIS B 1 23 ? 0.637 -0.293 -14.398 1 98.56 23 HIS B N 1
ATOM 747 C CA . HIS B 1 23 ? 1.842 -0.949 -14.891 1 98.56 23 HIS B CA 1
ATOM 748 C C . HIS B 1 23 ? 1.814 -2.445 -14.594 1 98.56 23 HIS B C 1
ATOM 750 O O . HIS B 1 23 ? 2.139 -3.26 -15.469 1 98.56 23 HIS B O 1
ATOM 756 N N . LEU B 1 24 ? 1.36 -2.828 -13.477 1 98.62 24 LEU B N 1
ATOM 757 C CA . LEU B 1 24 ? 1.346 -4.227 -13.062 1 98.62 24 LEU B CA 1
ATOM 758 C C . LEU B 1 24 ? 0.268 -5.004 -13.805 1 98.62 24 LEU B C 1
ATOM 760 O O . LEU B 1 24 ? 0.451 -6.184 -14.117 1 98.62 24 LEU B O 1
ATOM 764 N N . LYS B 1 25 ? -0.83 -4.383 -14.062 1 98.38 25 LYS B N 1
ATOM 765 C CA . LYS B 1 25 ? -1.85 -5.02 -14.891 1 98.38 25 LYS B CA 1
ATOM 766 C C . LYS B 1 25 ? -1.293 -5.387 -16.266 1 98.38 25 LYS B C 1
ATOM 768 O O . LYS B 1 25 ? -1.542 -6.484 -16.766 1 98.38 25 LYS B O 1
ATOM 773 N N . ASP B 1 26 ? -0.571 -4.492 -16.812 1 98.31 26 ASP B N 1
ATOM 774 C CA . ASP B 1 26 ? 0.059 -4.73 -18.109 1 98.31 26 ASP B CA 1
ATOM 775 C C . ASP B 1 26 ? 1.049 -5.891 -18.031 1 98.31 26 ASP B C 1
ATOM 777 O O . ASP B 1 26 ? 1.088 -6.742 -18.922 1 98.31 26 ASP B O 1
ATOM 781 N N . ARG B 1 27 ? 1.791 -5.902 -16.953 1 97.94 27 ARG B N 1
ATOM 782 C CA . ARG B 1 27 ? 2.771 -6.969 -16.781 1 97.94 27 ARG B CA 1
ATOM 783 C C . ARG B 1 27 ? 2.088 -8.32 -16.609 1 97.94 27 ARG B C 1
ATOM 785 O O . ARG B 1 27 ? 2.562 -9.328 -17.125 1 97.94 27 ARG B O 1
ATOM 792 N N . ALA B 1 28 ? 1.029 -8.328 -15.906 1 97.81 28 ALA B N 1
ATOM 793 C CA . ALA B 1 28 ? 0.281 -9.562 -15.703 1 97.81 28 ALA B CA 1
ATOM 794 C C . ALA B 1 28 ? -0.217 -10.133 -17.031 1 97.81 28 ALA B C 1
ATOM 796 O O . ALA B 1 28 ? -0.246 -11.352 -17.219 1 97.81 28 ALA B O 1
ATOM 797 N N . LEU B 1 29 ? -0.594 -9.281 -17.922 1 97.81 29 LEU B N 1
ATOM 798 C CA . LEU B 1 29 ? -1.07 -9.688 -19.25 1 97.81 29 LEU B CA 1
ATOM 799 C C . LEU B 1 29 ? 0.078 -10.219 -20.094 1 97.81 29 LEU B C 1
ATOM 801 O O . LEU B 1 29 ? -0.093 -11.188 -20.844 1 97.81 29 LEU B O 1
ATOM 805 N N . LYS B 1 30 ? 1.187 -9.656 -19.984 1 97.69 30 LYS B N 1
ATOM 806 C CA . LYS B 1 30 ? 2.344 -9.984 -20.812 1 97.69 30 LYS B CA 1
ATOM 807 C C . LYS B 1 30 ? 3.07 -11.211 -20.281 1 97.69 30 LYS B C 1
ATOM 809 O O . LYS B 1 30 ? 3.779 -11.891 -21.016 1 97.69 30 LYS B O 1
ATOM 814 N N . GLU B 1 31 ? 2.963 -11.445 -18.922 1 97.5 31 GLU B N 1
ATOM 815 C CA . GLU B 1 31 ? 3.611 -12.586 -18.281 1 97.5 31 GLU B CA 1
ATOM 816 C C . GLU B 1 31 ? 2.607 -13.414 -17.484 1 97.5 31 GLU B C 1
ATOM 818 O O . GLU B 1 31 ? 2.664 -13.453 -16.25 1 97.5 31 GLU B O 1
ATOM 823 N N . PRO B 1 32 ? 1.864 -14.25 -18.172 1 96.44 32 PRO B N 1
ATOM 824 C CA . PRO B 1 32 ? 0.762 -14.977 -17.516 1 96.44 32 PRO B CA 1
ATOM 825 C C . PRO B 1 32 ? 1.241 -15.945 -16.453 1 96.44 32 PRO B C 1
ATOM 827 O O . PRO B 1 32 ? 0.521 -16.203 -15.477 1 96.44 32 PRO B O 1
ATOM 830 N N . GLU B 1 33 ? 2.453 -16.5 -16.578 1 95.94 33 GLU B N 1
ATOM 831 C CA . GLU B 1 33 ? 2.98 -17.438 -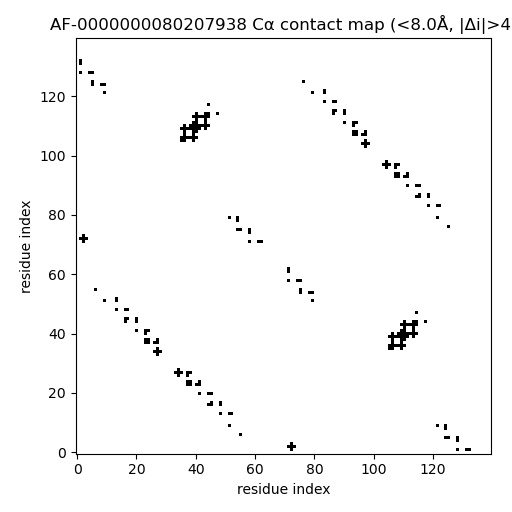15.609 1 95.94 33 GLU B CA 1
ATOM 832 C C . GLU B 1 33 ? 3.232 -16.766 -14.266 1 95.94 33 GLU B C 1
ATOM 834 O O . GLU B 1 33 ? 3.35 -17.438 -13.234 1 95.94 33 GLU B O 1
ATOM 839 N N . LYS B 1 34 ? 3.23 -15.375 -14.289 1 97 34 LYS B N 1
ATOM 840 C CA . LYS B 1 34 ? 3.461 -14.617 -13.062 1 97 34 LYS B CA 1
ATOM 841 C C . LYS B 1 34 ? 2.223 -13.82 -12.672 1 97 34 LYS B C 1
ATOM 843 O O . LYS B 1 34 ? 2.289 -12.953 -11.797 1 97 34 LYS B O 1
ATOM 848 N N . SER B 1 35 ? 1.203 -14.117 -13.273 1 97.31 35 SER B N 1
ATOM 849 C CA . SER B 1 35 ? 0.001 -13.297 -13.141 1 97.31 35 SER B CA 1
ATOM 850 C C . SER B 1 35 ? -0.528 -13.328 -11.711 1 97.31 35 SER B C 1
ATOM 852 O O . SER B 1 35 ? -0.991 -12.312 -11.188 1 97.31 35 SER B O 1
ATOM 854 N N . GLU B 1 36 ? -0.44 -14.43 -11.062 1 97.12 36 GLU B N 1
ATOM 855 C CA . GLU B 1 36 ? -0.911 -14.523 -9.688 1 97.12 36 GLU B CA 1
ATOM 856 C C . GLU B 1 36 ? -0.122 -13.602 -8.766 1 97.12 36 GLU B C 1
ATOM 858 O O . GLU B 1 36 ? -0.698 -12.945 -7.891 1 97.12 36 GLU B O 1
ATOM 863 N N . HIS B 1 37 ? 1.142 -13.516 -9.031 1 98.25 37 HIS B N 1
ATOM 864 C CA . HIS B 1 37 ? 1.991 -12.625 -8.25 1 98.25 37 HIS B CA 1
ATOM 865 C C . HIS B 1 37 ? 1.622 -11.164 -8.484 1 98.25 37 HIS B C 1
ATOM 867 O O . HIS B 1 37 ? 1.438 -10.406 -7.531 1 98.25 37 HIS B O 1
ATOM 873 N N . TYR B 1 38 ? 1.457 -10.812 -9.672 1 98.44 38 TYR B N 1
ATOM 874 C CA . TYR B 1 38 ? 1.137 -9.43 -10.008 1 98.44 38 TYR B CA 1
ATOM 875 C C . TYR B 1 38 ? -0.233 -9.039 -9.461 1 98.44 38 TYR B C 1
ATOM 877 O O . TYR B 1 38 ? -0.416 -7.926 -8.961 1 98.44 38 TYR B O 1
ATOM 885 N N . ASN B 1 39 ? -1.135 -9.961 -9.578 1 98.25 39 ASN B N 1
ATOM 886 C CA . ASN B 1 39 ? -2.475 -9.695 -9.062 1 98.25 39 ASN B CA 1
ATOM 887 C C . ASN B 1 39 ? -2.467 -9.5 -7.551 1 98.25 39 ASN B C 1
ATOM 889 O O . ASN B 1 39 ? -3.176 -8.641 -7.023 1 98.25 39 ASN B O 1
ATOM 893 N N . GLY B 1 40 ? -1.686 -10.312 -6.867 1 98.56 40 GLY B N 1
ATOM 894 C CA . GLY B 1 40 ? -1.495 -10.07 -5.445 1 98.56 40 GLY B CA 1
ATOM 895 C C . GLY B 1 40 ? -0.914 -8.703 -5.145 1 98.56 40 GLY B C 1
ATOM 896 O O . GLY B 1 40 ? -1.427 -7.98 -4.289 1 98.56 40 GLY B O 1
ATOM 897 N N . TYR B 1 41 ? 0.096 -8.328 -5.871 1 98.81 41 TYR B N 1
ATOM 898 C CA . TYR B 1 41 ? 0.757 -7.039 -5.707 1 98.81 41 TYR B CA 1
ATOM 899 C C . TYR B 1 41 ? -0.23 -5.891 -5.891 1 98.81 41 TYR B C 1
ATOM 901 O O . TYR B 1 41 ? -0.293 -4.98 -5.062 1 98.81 41 TYR B O 1
ATOM 909 N N . ILE B 1 42 ? -1.026 -6.02 -6.895 1 98.75 42 ILE B N 1
ATOM 910 C CA . ILE B 1 42 ? -2.062 -5.039 -7.203 1 98.75 42 ILE B CA 1
ATOM 911 C C . ILE B 1 42 ? -3.055 -4.957 -6.047 1 98.75 42 ILE B C 1
ATOM 913 O O . ILE B 1 42 ? -3.455 -3.861 -5.645 1 98.75 42 ILE B O 1
ATOM 917 N N . GLY B 1 43 ? -3.402 -6.137 -5.566 1 98.5 43 GLY B N 1
ATOM 918 C CA . GLY B 1 43 ? -4.32 -6.168 -4.438 1 98.5 43 GLY B CA 1
ATOM 919 C C . GLY B 1 43 ? -3.799 -5.418 -3.227 1 98.5 43 GLY B C 1
ATOM 920 O O . GLY B 1 43 ? -4.523 -4.629 -2.621 1 98.5 43 GLY B O 1
ATOM 921 N N . GLY B 1 44 ? -2.555 -5.641 -2.9 1 98.5 44 GLY B N 1
ATOM 922 C CA . GLY B 1 44 ? -1.948 -4.941 -1.777 1 98.5 44 GLY B CA 1
ATOM 923 C C . GLY B 1 44 ? -1.897 -3.438 -1.966 1 98.5 44 GLY B C 1
ATOM 924 O O . GLY B 1 44 ? -2.242 -2.682 -1.057 1 98.5 44 GLY B O 1
ATOM 925 N N . ILE B 1 45 ? -1.539 -3.014 -3.123 1 98.69 45 ILE B N 1
ATOM 926 C CA . ILE B 1 45 ? -1.45 -1.59 -3.424 1 98.69 45 ILE B CA 1
ATOM 927 C C . ILE B 1 45 ? -2.84 -0.96 -3.357 1 98.69 45 ILE B C 1
ATOM 929 O O . ILE B 1 45 ? -3.027 0.08 -2.723 1 98.69 45 ILE B O 1
ATOM 933 N N . THR B 1 46 ? -3.838 -1.584 -3.947 1 98.62 46 THR B N 1
ATOM 934 C CA . THR B 1 46 ? -5.18 -1.025 -4.074 1 98.62 46 THR B CA 1
ATOM 935 C C . THR B 1 46 ? -5.84 -0.885 -2.707 1 98.62 46 THR B C 1
ATOM 937 O O . THR B 1 46 ? -6.5 0.119 -2.432 1 98.62 46 THR B O 1
ATOM 940 N N . GLU B 1 47 ? -5.66 -1.846 -1.899 1 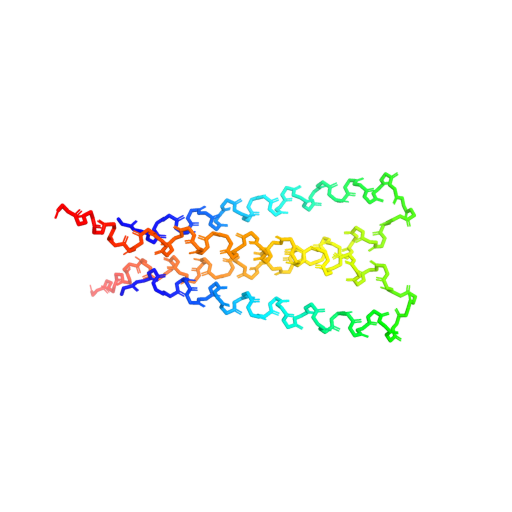98.31 47 GLU B N 1
ATOM 941 C CA . GLU B 1 47 ? -6.25 -1.812 -0.565 1 98.31 47 GLU B CA 1
ATOM 942 C C . GLU B 1 47 ? -5.773 -0.593 0.219 1 98.31 47 GLU B C 1
ATOM 944 O O . GLU B 1 47 ? -6.586 0.154 0.772 1 98.31 47 GLU B O 1
ATOM 949 N N . TYR B 1 48 ? -4.547 -0.363 0.171 1 98.31 48 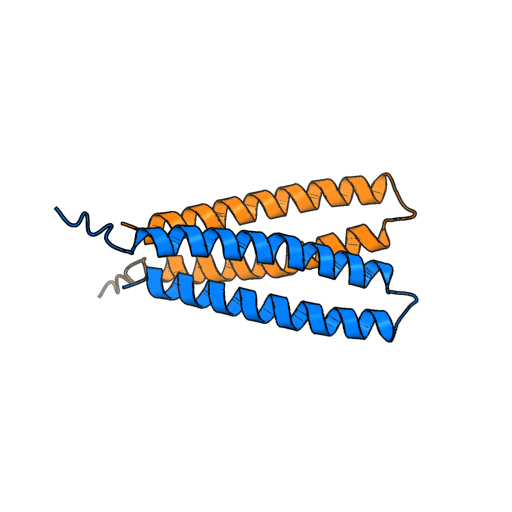TYR B N 1
ATOM 950 C CA . TYR B 1 48 ? -4.035 0.677 1.059 1 98.31 48 TYR B CA 1
ATOM 951 C C . TYR B 1 48 ? -4.055 2.037 0.371 1 98.31 48 TYR B C 1
ATOM 953 O O . TYR B 1 48 ? -4.043 3.076 1.036 1 98.31 48 TYR B O 1
ATOM 961 N N . ARG B 1 49 ? -4.062 2.064 -0.964 1 98.31 49 ARG B N 1
ATOM 962 C CA . ARG B 1 49 ? -4.363 3.307 -1.669 1 98.31 49 ARG B CA 1
ATOM 963 C C . ARG B 1 49 ? -5.727 3.854 -1.257 1 98.31 49 ARG B C 1
ATOM 965 O O . ARG B 1 49 ? -5.863 5.043 -0.961 1 98.31 49 ARG B O 1
ATOM 972 N N . THR B 1 50 ? -6.723 2.951 -1.208 1 98.12 50 THR B N 1
ATOM 973 C CA . THR B 1 50 ? -8.086 3.318 -0.843 1 98.12 50 THR B CA 1
ATOM 974 C C . THR B 1 50 ? -8.141 3.85 0.587 1 98.12 50 THR B C 1
ATOM 976 O O . THR B 1 50 ? -8.812 4.844 0.86 1 98.12 50 THR B O 1
ATOM 979 N N . LYS B 1 51 ? -7.418 3.227 1.467 1 97.38 51 LYS B N 1
ATOM 980 C CA . LYS B 1 51 ? -7.402 3.666 2.859 1 97.38 51 LYS B CA 1
ATOM 981 C C . LYS B 1 51 ? -6.75 5.039 2.994 1 97.38 51 LYS B C 1
ATOM 983 O O . LYS B 1 51 ? -7.211 5.879 3.771 1 97.38 51 LYS B O 1
ATOM 988 N N . LEU B 1 52 ? -5.672 5.238 2.219 1 97.12 52 LEU B N 1
ATOM 989 C CA . LEU B 1 52 ? -5.023 6.543 2.223 1 97.12 52 LEU B CA 1
ATOM 990 C C . LEU B 1 52 ? -5.973 7.625 1.715 1 97.12 52 LEU B C 1
ATOM 992 O O . LEU B 1 52 ? -6.027 8.719 2.277 1 97.12 52 LEU B O 1
ATOM 996 N N . GLU B 1 53 ? -6.738 7.348 0.669 1 96.19 53 GLU B N 1
ATOM 997 C CA . GLU B 1 53 ? -7.711 8.289 0.119 1 96.19 53 GLU B CA 1
ATOM 998 C C . GLU B 1 53 ? -8.773 8.648 1.154 1 96.19 53 GLU B C 1
ATOM 1000 O O . GLU B 1 53 ? -9.148 9.82 1.274 1 96.19 53 GLU B O 1
ATOM 1005 N N . LEU B 1 54 ? -9.195 7.652 1.852 1 95.12 54 LEU B N 1
ATOM 1006 C CA . LEU B 1 54 ? -10.211 7.871 2.879 1 95.12 54 LEU B CA 1
ATOM 1007 C C . LEU B 1 54 ? -9.664 8.75 4 1 95.12 54 LEU B C 1
ATOM 1009 O O . LEU B 1 54 ? -10.367 9.625 4.504 1 95.12 54 LEU B O 1
ATOM 1013 N N . ILE B 1 55 ? -8.453 8.555 4.371 1 93.75 55 ILE B N 1
ATOM 1014 C CA . ILE B 1 55 ? -7.812 9.336 5.422 1 93.75 55 ILE B CA 1
ATOM 1015 C C . ILE B 1 55 ? -7.73 10.797 4.996 1 93.75 55 ILE B C 1
ATOM 1017 O O . ILE B 1 55 ? -8.023 11.695 5.789 1 93.75 55 ILE B O 1
ATOM 1021 N N . LEU B 1 56 ? -7.336 11.07 3.809 1 91.69 56 LEU B N 1
ATOM 1022 C CA . LEU B 1 56 ? -7.215 12.43 3.305 1 91.69 56 LEU B CA 1
ATOM 1023 C C . LEU B 1 56 ? -8.578 13.117 3.258 1 91.69 56 LEU B C 1
ATOM 1025 O O . LEU B 1 56 ? -8.688 14.312 3.545 1 91.69 56 LEU B O 1
ATOM 1029 N N . GLU B 1 57 ? -9.57 12.406 2.787 1 89.62 57 GLU B N 1
ATOM 1030 C CA . GLU B 1 57 ? -10.922 12.945 2.715 1 89.62 57 GLU B CA 1
ATOM 1031 C C . GLU B 1 57 ? -11.414 13.391 4.09 1 89.62 57 GLU B C 1
ATOM 1033 O O . GLU B 1 57 ? -12.047 14.438 4.219 1 89.62 57 GLU B O 1
ATOM 1038 N N . LYS B 1 58 ? -11.109 12.609 5.039 1 85.56 58 LYS B N 1
ATOM 1039 C CA . LYS B 1 58 ? -11.516 12.914 6.406 1 85.56 58 LYS B CA 1
ATOM 1040 C C . LYS B 1 58 ? -10.742 14.109 6.961 1 85.56 58 LYS B C 1
ATOM 1042 O O . LYS B 1 58 ? -11.273 14.875 7.762 1 85.56 58 LYS B O 1
ATOM 1047 N N . SER B 1 59 ? -9.516 14.25 6.535 1 78.88 59 SER B N 1
ATOM 1048 C CA . SER B 1 59 ? -8.672 15.336 7.02 1 78.88 59 SER B CA 1
ATOM 1049 C C . SER B 1 59 ? -9.062 16.672 6.383 1 78.88 59 SER B C 1
ATOM 1051 O O . SER B 1 59 ? -8.883 17.734 6.984 1 78.88 59 SER B O 1
ATOM 1053 N N . GLY B 1 60 ? -9.219 16.656 5.086 1 67.56 60 GLY B N 1
ATOM 1054 C CA . GLY B 1 60 ? -9.672 17.859 4.41 1 67.56 60 GLY B CA 1
ATOM 1055 C C . GLY B 1 60 ? -11.031 18.344 4.875 1 67.56 60 GLY B C 1
ATOM 1056 O O . GLY B 1 60 ? -11.312 19.531 4.879 1 67.56 60 GLY B O 1
ATOM 1057 N N . ASN B 1 61 ? -11.906 17.406 4.996 1 57.25 61 ASN B N 1
ATOM 1058 C CA . ASN B 1 61 ? -13.227 17.812 5.469 1 57.25 61 ASN B CA 1
ATOM 1059 C C . ASN B 1 61 ? -13.156 18.453 6.855 1 57.25 61 ASN B C 1
ATOM 1061 O O . ASN B 1 61 ? -14.031 19.234 7.227 1 57.25 61 ASN B O 1
ATOM 1065 N N . ARG B 1 62 ? -12.133 18.266 7.512 1 52.06 62 ARG B N 1
ATOM 1066 C CA . ARG B 1 62 ? -12.078 18.922 8.812 1 52.06 62 ARG B CA 1
ATOM 1067 C C . ARG B 1 62 ? -11.703 20.391 8.672 1 52.06 62 ARG B C 1
ATOM 1069 O O . ARG B 1 62 ? -12.047 21.203 9.531 1 52.06 62 ARG B O 1
ATOM 1076 N N . ASP B 1 63 ? -10.945 20.703 7.676 1 45.34 63 ASP B N 1
ATOM 1077 C CA . ASP B 1 63 ? -10.648 22.141 7.559 1 45.34 63 ASP B CA 1
ATOM 1078 C C . ASP B 1 63 ? -11.828 22.891 6.957 1 45.34 63 ASP B C 1
ATOM 1080 O O . ASP B 1 63 ? -11.766 24.109 6.773 1 45.34 63 ASP B O 1
ATOM 1084 N N . ARG B 1 64 ? -12.758 22.375 6.391 1 47.31 64 ARG B N 1
ATOM 1085 C CA . ARG B 1 64 ? -13.859 23.219 5.949 1 47.31 64 ARG B CA 1
ATOM 1086 C C . ARG B 1 64 ? -14.766 23.594 7.117 1 47.31 64 ARG B C 1
ATOM 1088 O O . ARG B 1 64 ? -15.258 22.719 7.836 1 47.31 64 ARG B O 1
ATOM 1095 N N . PRO B 1 65 ? -14.664 24.922 7.516 1 41.41 65 PRO B N 1
ATOM 1096 C CA . PRO B 1 65 ? -15.578 25.422 8.547 1 41.41 65 PRO B CA 1
ATOM 1097 C C . PRO B 1 65 ? -17.031 25.062 8.266 1 41.41 65 PRO B C 1
ATOM 1099 O O . PRO B 1 65 ? -17.469 25.078 7.117 1 41.41 65 PRO B O 1
ATOM 1102 N N . VAL B 1 66 ? -17.578 24.031 8.992 1 41.25 66 VAL B N 1
ATOM 1103 C CA . VAL B 1 66 ? -19.031 23.922 8.961 1 41.25 66 VAL B CA 1
ATOM 1104 C C . VAL B 1 66 ? -19.656 25.281 9.219 1 41.25 66 VAL B C 1
ATOM 1106 O O . VAL B 1 66 ? -19.531 25.844 10.305 1 41.25 66 VAL B O 1
ATOM 1109 N N . THR B 1 67 ? -19.531 26.125 8.195 1 35.75 67 THR B N 1
ATOM 1110 C CA . THR B 1 67 ? -20.391 27.297 8.391 1 35.75 67 THR B CA 1
ATOM 1111 C C . THR B 1 67 ? -21.828 26.875 8.688 1 35.75 67 THR B C 1
ATOM 1113 O O . THR B 1 67 ? -22.453 26.172 7.891 1 35.75 67 THR B O 1
ATOM 1116 N N . ILE B 1 68 ? -22.094 26.625 9.93 1 37.03 68 ILE B N 1
ATOM 1117 C CA . ILE B 1 68 ? -23.5 26.562 10.305 1 37.03 68 ILE B CA 1
ATOM 1118 C C . ILE B 1 68 ? -24.203 27.859 9.883 1 37.03 68 ILE B C 1
ATOM 1120 O O . ILE B 1 68 ? -23.875 28.938 10.367 1 37.03 68 ILE B O 1
ATOM 1124 N N . ASP B 1 69 ? -24.453 28 8.609 1 34.72 69 ASP B N 1
ATOM 1125 C CA . ASP B 1 69 ? -25.391 29.078 8.352 1 34.72 69 ASP B CA 1
ATOM 1126 C C . ASP B 1 69 ? -26.562 29.031 9.336 1 34.72 69 ASP B C 1
ATOM 1128 O O . ASP B 1 69 ? -27.297 28.047 9.391 1 34.72 69 ASP B O 1
ATOM 1132 N N . GLN B 1 70 ? -26.359 29.734 10.531 1 28.7 70 GLN B N 1
ATOM 1133 C CA . GLN B 1 70 ? -27.547 30.172 11.266 1 28.7 70 GLN B CA 1
ATOM 1134 C C . GLN B 1 70 ? -28.453 31.031 10.391 1 28.7 70 GLN B C 1
ATOM 1136 O O . GLN B 1 70 ? -27.969 31.891 9.641 1 28.7 70 GLN B O 1
#

Foldseek 3Di:
DVVVVVLVVLVVVLVVLVVVLVVLVVVCVVCVVCVVVSVVVSVVSVVVSVVSVVVSVVVVVVPPPPPPPD/DVVVVVLVVLVVVLVVLVVVLVVLVVVCVVCVVCVVVSVVVSVVSVVVSVVSVVVSVVVVVVPPPPPPPD

Secondary structure (DSSP, 8-state):
-THHHHHHHHHHHHHHHHHHHHHHHHHHHH-GGGHHHHHHHHHHHHHHHHHHHHHHHHHHHHHS------/-THHHHHHHHHHHHHHHHHHHHHHHHHHHH-GGGHHHHHHHHHHHHHHHHHHHHHHHHHHHHHS------

Radius of gyration: 18.38 Å; Cα contacts (8 Å, |Δi|>4): 127; chains: 2; bounding box: 52×54×39 Å

Solvent-accessible surface area (backbone atoms only — not comparable to full-atom values): 7551 Å² total; per-residue (Å²): 126,75,48,58,53,53,52,51,51,51,53,51,48,45,51,52,49,53,53,50,42,55,52,38,54,52,46,25,69,77,36,62,94,47,23,53,26,36,50,17,21,40,48,27,39,52,56,52,46,52,51,51,53,51,53,50,53,58,53,55,58,63,68,52,75,77,71,70,80,123,126,75,49,60,52,53,52,52,50,51,53,51,49,45,52,51,52,53,54,48,40,56,52,37,54,53,46,24,70,76,37,62,95,47,23,53,26,35,51,17,20,40,49,26,39,51,56,53,44,52,51,51,52,51,52,50,53,60,54,54,56,62,68,50,75,77,70,70,81,122

Sequence (140 aa):
MPDSNLNAEIRLLIVEMNDEVEHLKDRALKEPEKSEHYNGYIGGITEYRTKLELILEKSGNRDRPVTIDQMPDSNLNAEIRLLIVEMNDEVEHLKDRALKEPEKSEHYNGYIGGITEYRTKLELILEKSGNRDRPVTIDQ